Protein AF-A0A2T9XPQ7-F1 (afdb_monomer_lite)

Foldseek 3Di:
DDPVVVVVVVVCVVPDDCPVVVVVDDDPPDDDPDDDDDDDDDDDPVVLVVLVVVCVVVVHDSVVSVVVVVVVVVVVVVVVVDDDDPVVVVVVVVVVVVVVVVD

Sequence (103 aa):
MTAGDLDALREHYDNADTSAELEKAELDTTIVGEPMVGITVRLPASTLDSARGIARKDGVKVTALLRQWIEQNVAEGADDEQMVPVAELKRLIARTARDRRAG

pLDDT: mean 86.44, std 12.11, range [50.06, 98.5]

Secondary structure (DSSP, 8-state):
--HHHHHHHHHHHHH---HHHHTT--------SSPPPP------HHHHHHHHHHHHHTTS-HHHHHHHHHHHHHHHHH-TT----HHHHHHHHHHHHHHTT--

Radius of gyration: 26.89 Å; chains: 1; bounding box: 62×32×62 Å

Structure (mmCIF, N/CA/C/O backbone):
data_AF-A0A2T9XPQ7-F1
#
_entry.id   AF-A0A2T9XPQ7-F1
#
loop_
_atom_site.group_PDB
_atom_site.id
_atom_site.type_symbol
_atom_site.label_atom_id
_atom_site.label_alt_id
_atom_site.label_comp_id
_atom_site.label_asym_id
_atom_site.label_entity_id
_atom_site.label_seq_id
_atom_site.pdbx_PDB_ins_code
_atom_site.Cartn_x
_atom_site.Cartn_y
_atom_site.Cartn_z
_atom_site.occupancy
_atom_site.B_iso_or_equiv
_atom_site.auth_seq_id
_atom_site.auth_comp_id
_atom_site.auth_asym_id
_atom_site.auth_atom_id
_atom_site.pdbx_PDB_model_num
ATOM 1 N N . MET A 1 1 ? 26.270 -0.219 -12.315 1.00 65.12 1 MET A N 1
ATOM 2 C CA . MET A 1 1 ? 26.225 0.274 -13.698 1.00 65.12 1 MET A CA 1
ATOM 3 C C . MET A 1 1 ? 26.933 1.612 -13.726 1.00 65.12 1 MET A C 1
ATOM 5 O O . MET A 1 1 ? 26.543 2.514 -12.991 1.00 65.12 1 MET A O 1
ATOM 9 N N . THR A 1 2 ? 28.046 1.675 -14.435 1.00 86.50 2 THR A N 1
ATOM 10 C CA . THR A 1 2 ? 28.928 2.838 -14.547 1.00 86.50 2 THR A CA 1
ATOM 11 C C . THR A 1 2 ? 28.593 3.644 -15.806 1.00 86.50 2 THR A C 1
ATOM 13 O O . THR A 1 2 ? 27.816 3.190 -16.642 1.00 86.50 2 THR A O 1
ATOM 16 N N . ALA A 1 3 ? 29.172 4.838 -15.957 1.00 83.38 3 ALA A N 1
ATOM 17 C CA . ALA A 1 3 ? 29.031 5.615 -17.192 1.00 83.38 3 ALA A CA 1
ATOM 18 C C . ALA A 1 3 ? 29.593 4.864 -18.418 1.00 83.38 3 ALA A C 1
ATOM 20 O O . ALA A 1 3 ? 28.967 4.870 -19.469 1.00 83.38 3 ALA A O 1
ATOM 21 N N . GLY A 1 4 ? 30.700 4.127 -18.254 1.00 89.12 4 GLY A N 1
ATOM 22 C CA . GLY A 1 4 ? 31.266 3.302 -19.326 1.00 89.12 4 GLY A CA 1
ATOM 23 C C . GLY A 1 4 ? 30.366 2.130 -19.732 1.00 89.12 4 GLY A C 1
ATOM 24 O O . GLY A 1 4 ? 30.301 1.796 -20.911 1.00 89.12 4 GLY A O 1
ATOM 25 N N . ASP A 1 5 ? 29.617 1.551 -18.785 1.00 87.75 5 ASP A N 1
ATOM 26 C CA . ASP A 1 5 ? 28.645 0.489 -19.092 1.00 87.75 5 ASP A CA 1
ATOM 27 C C . ASP A 1 5 ? 27.502 1.024 -19.971 1.00 87.75 5 ASP A C 1
ATOM 29 O O . ASP A 1 5 ? 27.002 0.315 -20.839 1.00 87.75 5 ASP A O 1
ATOM 33 N N . LEU A 1 6 ? 27.091 2.278 -19.749 1.00 90.31 6 LEU A N 1
ATOM 34 C CA . LEU A 1 6 ? 26.045 2.942 -20.528 1.00 90.31 6 LEU A CA 1
ATOM 35 C C . LEU A 1 6 ? 26.514 3.288 -21.945 1.00 90.31 6 LEU A C 1
ATOM 37 O O . LEU A 1 6 ? 25.758 3.085 -22.895 1.00 90.31 6 LEU A O 1
ATOM 41 N N . ASP A 1 7 ? 27.749 3.769 -22.091 1.00 92.44 7 ASP A N 1
ATOM 42 C CA . ASP A 1 7 ? 28.323 4.111 -23.396 1.00 92.44 7 ASP A CA 1
ATOM 43 C C . ASP A 1 7 ? 28.519 2.863 -24.271 1.00 92.44 7 ASP A C 1
ATOM 45 O O . ASP A 1 7 ? 28.159 2.873 -25.447 1.00 92.44 7 ASP A O 1
ATOM 49 N N . ALA A 1 8 ? 28.985 1.755 -23.687 1.00 89.12 8 ALA A N 1
ATOM 50 C CA . ALA A 1 8 ? 29.109 0.477 -24.390 1.00 89.12 8 ALA A CA 1
ATOM 51 C C . ALA A 1 8 ? 27.745 -0.091 -24.821 1.00 89.12 8 ALA A C 1
ATOM 53 O O . ALA A 1 8 ? 27.610 -0.645 -25.913 1.00 89.12 8 ALA A O 1
ATOM 54 N N . LEU A 1 9 ? 26.715 0.063 -23.979 1.00 90.94 9 LEU A N 1
ATOM 55 C CA . LEU A 1 9 ? 25.354 -0.356 -24.310 1.00 90.94 9 LEU A CA 1
ATOM 56 C C . LEU A 1 9 ? 24.804 0.460 -25.486 1.00 90.94 9 LEU A C 1
ATOM 58 O O . LEU A 1 9 ? 24.185 -0.093 -26.392 1.00 90.94 9 LEU A O 1
ATOM 62 N N . ARG A 1 10 ? 25.064 1.769 -25.488 1.00 89.69 10 ARG A N 1
ATOM 63 C CA . ARG A 1 10 ? 24.681 2.659 -26.582 1.00 89.69 10 ARG A CA 1
ATOM 64 C C . ARG A 1 10 ? 25.356 2.258 -27.891 1.00 89.69 10 ARG A C 1
ATOM 66 O O . ARG A 1 10 ? 24.662 2.056 -28.878 1.00 89.69 10 ARG A O 1
ATOM 73 N N . GLU A 1 11 ? 26.677 2.092 -27.889 1.00 91.88 11 GLU A N 1
ATOM 74 C CA . GLU A 1 11 ? 27.433 1.717 -29.091 1.00 91.88 11 GLU A CA 1
ATOM 75 C C . GLU A 1 11 ? 26.971 0.372 -29.672 1.00 91.88 11 GLU A C 1
ATOM 77 O O . GLU A 1 11 ? 26.851 0.230 -30.892 1.00 91.88 11 GLU A O 1
ATOM 82 N N . HIS A 1 12 ? 26.648 -0.592 -28.803 1.00 87.81 12 HIS A N 1
ATOM 83 C CA . HIS A 1 12 ? 26.063 -1.868 -29.201 1.00 87.81 12 HIS A CA 1
ATOM 84 C C . HIS A 1 12 ? 24.726 -1.668 -29.923 1.00 87.81 12 HIS A C 1
ATOM 86 O O . HIS A 1 12 ? 24.565 -2.137 -31.0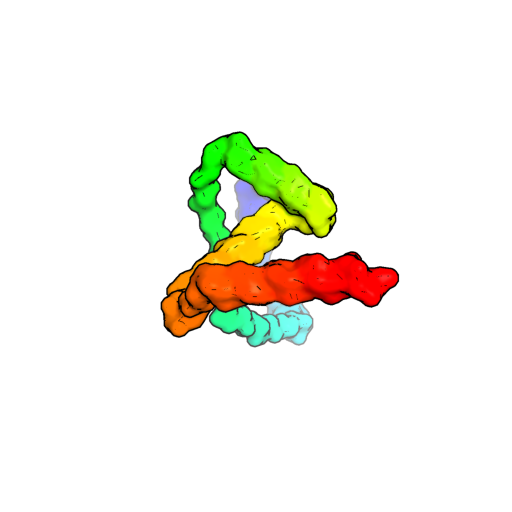45 1.00 87.81 12 HIS A O 1
ATOM 92 N N . TYR A 1 13 ? 23.753 -0.993 -29.306 1.00 89.06 13 TYR A N 1
ATOM 93 C CA . TYR A 1 13 ? 22.415 -0.850 -29.896 1.00 89.06 13 TYR A CA 1
ATOM 94 C C . TYR A 1 13 ? 22.352 0.128 -31.078 1.00 89.06 13 TYR A C 1
ATOM 96 O O . TYR A 1 13 ? 21.448 0.001 -31.897 1.00 89.06 13 TYR A O 1
ATOM 104 N N . ASP A 1 14 ? 23.316 1.041 -31.218 1.00 91.75 14 ASP A N 1
ATOM 105 C CA . ASP A 1 14 ? 23.420 1.926 -32.386 1.00 91.75 14 ASP A CA 1
ATOM 106 C C . ASP A 1 14 ? 23.821 1.161 -33.668 1.00 91.75 14 ASP A C 1
ATOM 108 O O . ASP A 1 14 ? 23.559 1.637 -34.772 1.00 91.75 14 ASP A O 1
ATOM 112 N N . ASN A 1 15 ? 24.439 -0.024 -33.542 1.00 90.75 15 ASN A N 1
ATOM 113 C CA . ASN A 1 15 ? 24.964 -0.798 -34.679 1.00 90.75 15 ASN A CA 1
ATOM 114 C C . ASN A 1 15 ? 24.463 -2.251 -34.759 1.00 90.75 15 ASN A C 1
ATOM 116 O O . ASN A 1 15 ? 24.711 -2.925 -35.760 1.00 90.75 15 ASN A O 1
ATOM 120 N N . ALA A 1 16 ? 23.805 -2.762 -33.718 1.00 90.25 16 ALA A N 1
ATOM 121 C CA . ALA A 1 16 ? 23.310 -4.132 -33.686 1.00 90.25 16 ALA A CA 1
ATOM 122 C C . ALA A 1 16 ? 22.022 -4.290 -34.504 1.00 90.25 16 ALA A C 1
ATOM 124 O O . ALA A 1 16 ? 21.080 -3.508 -34.375 1.00 90.25 16 ALA A O 1
ATOM 125 N N . ASP A 1 17 ? 21.961 -5.355 -35.304 1.00 90.25 17 ASP A N 1
ATOM 126 C CA . ASP A 1 17 ? 20.712 -5.813 -35.906 1.00 90.25 17 ASP A CA 1
ATOM 127 C C . ASP A 1 17 ? 19.904 -6.610 -34.874 1.00 90.25 17 ASP A C 1
ATOM 129 O O . ASP A 1 17 ? 20.275 -7.722 -34.497 1.00 90.25 17 ASP A O 1
ATOM 133 N N . THR A 1 18 ? 18.792 -6.032 -34.427 1.00 89.56 18 THR A N 1
ATOM 134 C CA . THR A 1 18 ? 17.886 -6.620 -33.430 1.00 89.56 18 THR A CA 1
ATOM 135 C C . THR A 1 18 ? 16.712 -7.379 -34.060 1.00 89.56 18 THR A C 1
ATOM 137 O O . THR A 1 18 ? 15.824 -7.860 -33.354 1.00 89.56 18 THR A O 1
ATOM 140 N N . SER A 1 19 ? 16.685 -7.541 -35.391 1.00 88.81 19 SER A N 1
ATOM 141 C CA . SER A 1 19 ? 15.549 -8.142 -36.111 1.00 88.81 19 SER A CA 1
ATOM 142 C C . SER A 1 19 ? 15.221 -9.559 -35.627 1.00 88.81 19 SER A C 1
ATOM 144 O O . SER A 1 19 ? 14.055 -9.894 -35.430 1.00 88.81 19 SER A O 1
ATOM 146 N N . ALA A 1 20 ? 16.243 -10.379 -35.361 1.00 88.81 20 ALA A N 1
ATOM 147 C CA . ALA A 1 20 ? 16.071 -11.755 -34.886 1.00 88.81 20 ALA A CA 1
ATOM 148 C C . ALA A 1 20 ? 15.554 -11.852 -33.436 1.00 88.81 20 ALA A C 1
ATOM 150 O O . ALA A 1 20 ? 15.035 -12.893 -33.023 1.00 88.81 20 ALA A O 1
ATOM 151 N N . GLU A 1 21 ? 15.735 -10.796 -32.645 1.00 86.56 21 GLU A N 1
ATOM 152 C CA . GLU A 1 21 ? 15.255 -10.693 -31.264 1.00 86.56 21 GLU A CA 1
ATOM 153 C C . GLU A 1 21 ? 13.807 -10.201 -31.256 1.00 86.56 21 GLU A C 1
ATOM 155 O O . GLU A 1 21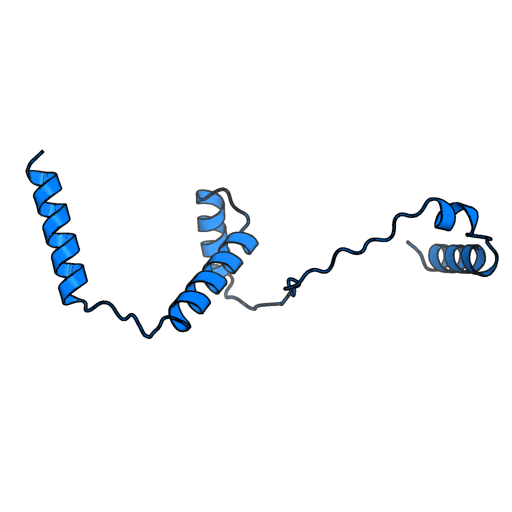 ? 12.971 -10.765 -30.553 1.00 86.56 21 GLU A O 1
ATOM 160 N N . LEU A 1 22 ? 13.497 -9.221 -32.112 1.00 87.38 22 LEU A N 1
ATOM 161 C CA . LEU A 1 22 ? 12.142 -8.724 -32.342 1.00 87.38 22 LEU A CA 1
ATOM 162 C C . LEU A 1 22 ? 11.215 -9.797 -32.922 1.00 87.38 22 LEU A C 1
ATOM 164 O O . LEU A 1 22 ? 10.064 -9.879 -32.511 1.00 87.38 22 LEU A O 1
ATOM 168 N N . GLU A 1 23 ? 11.707 -10.656 -33.819 1.00 91.00 23 GLU A N 1
ATOM 169 C CA . GLU A 1 23 ? 10.923 -11.770 -34.376 1.00 91.00 23 GLU A CA 1
ATOM 170 C C . GLU A 1 23 ? 10.471 -12.772 -33.297 1.00 91.00 23 GLU A C 1
ATOM 172 O O . GLU A 1 23 ? 9.435 -13.420 -33.431 1.00 91.00 23 GLU A O 1
ATOM 177 N N . LYS A 1 24 ? 11.234 -12.882 -32.203 1.00 90.19 24 LYS A N 1
ATOM 178 C CA . LYS A 1 24 ? 10.937 -13.762 -31.0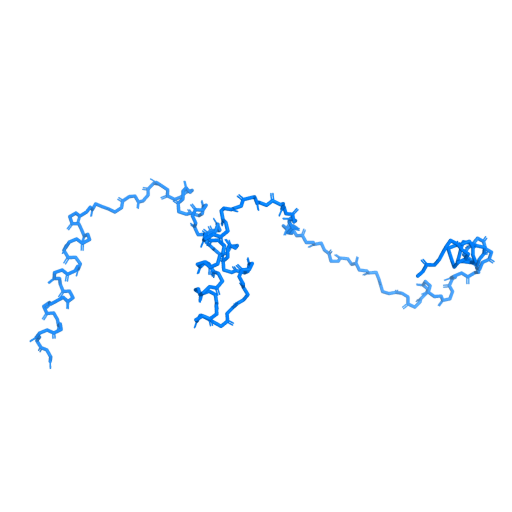62 1.00 90.19 24 LYS A CA 1
ATOM 179 C C . LYS A 1 24 ? 10.228 -13.038 -29.920 1.00 90.19 24 LYS A C 1
ATOM 181 O O . LYS A 1 24 ? 9.901 -13.677 -28.921 1.00 90.19 24 LYS A O 1
ATOM 186 N N . ALA A 1 25 ? 10.044 -11.725 -30.029 1.00 89.31 25 ALA A N 1
ATOM 187 C CA . ALA A 1 25 ? 9.421 -10.934 -28.988 1.00 89.31 25 ALA A CA 1
ATOM 188 C C . ALA A 1 25 ? 7.901 -11.124 -29.012 1.00 89.31 25 ALA A C 1
ATOM 190 O O . ALA A 1 25 ? 7.264 -11.115 -30.065 1.00 89.31 25 ALA A O 1
ATOM 191 N N . GLU A 1 26 ? 7.310 -11.248 -27.830 1.00 91.06 26 GLU A N 1
ATOM 192 C CA . GLU A 1 26 ? 5.863 -11.175 -27.668 1.00 91.06 26 GLU A CA 1
ATOM 193 C C . GLU A 1 26 ? 5.466 -9.722 -27.404 1.00 91.06 26 GLU A C 1
ATOM 195 O O . GLU A 1 26 ? 6.043 -9.049 -26.545 1.00 91.06 26 GLU A O 1
ATOM 200 N N . LEU A 1 27 ? 4.481 -9.225 -28.157 1.00 86.06 27 LEU A N 1
ATOM 201 C CA . LEU A 1 27 ? 3.929 -7.899 -27.917 1.00 86.06 27 LEU A CA 1
ATOM 202 C C . LEU A 1 27 ? 3.118 -7.925 -26.620 1.00 86.06 27 LEU A C 1
ATOM 204 O O . LEU A 1 27 ? 2.053 -8.540 -26.564 1.00 86.06 27 LEU A O 1
ATOM 208 N N . ASP A 1 28 ? 3.591 -7.209 -25.604 1.00 85.44 28 ASP A N 1
ATOM 209 C CA . ASP A 1 28 ? 2.802 -6.972 -24.401 1.00 85.44 28 ASP A CA 1
ATOM 210 C C . ASP A 1 28 ? 1.680 -5.971 -24.709 1.00 85.44 28 ASP A C 1
ATOM 212 O O . ASP A 1 28 ? 1.892 -4.762 -24.815 1.00 85.44 28 ASP A O 1
ATOM 216 N N . THR A 1 29 ? 0.467 -6.490 -24.887 1.00 87.00 29 THR A N 1
ATOM 217 C CA . THR A 1 29 ? -0.748 -5.691 -25.083 1.00 87.00 29 THR A CA 1
ATOM 218 C C . THR A 1 29 ? -1.504 -5.454 -23.776 1.00 87.00 29 THR A C 1
ATOM 220 O O . THR A 1 29 ? -2.684 -5.098 -23.808 1.00 87.00 29 THR A O 1
ATOM 223 N N . THR A 1 30 ? -0.887 -5.705 -22.618 1.00 85.69 30 THR A N 1
ATOM 224 C CA . THR A 1 30 ? -1.551 -5.574 -21.320 1.00 85.69 30 THR A CA 1
ATOM 225 C C . THR A 1 30 ? -1.842 -4.105 -21.031 1.00 85.69 30 THR A C 1
ATOM 227 O O . THR A 1 30 ? -0.961 -3.320 -20.689 1.00 85.69 30 THR A O 1
ATOM 230 N N . ILE A 1 31 ? -3.114 -3.724 -21.142 1.00 83.25 31 ILE A N 1
ATOM 231 C CA . ILE A 1 31 ? -3.592 -2.397 -20.755 1.00 83.25 31 ILE A CA 1
ATOM 232 C C . ILE A 1 31 ? -4.108 -2.485 -19.320 1.00 83.25 31 ILE A C 1
ATOM 234 O O . ILE A 1 31 ? -5.104 -3.153 -19.043 1.00 83.25 31 ILE A O 1
ATOM 238 N N . VAL A 1 32 ? -3.444 -1.787 -18.398 1.00 83.69 32 VAL A N 1
ATOM 239 C CA . VAL A 1 32 ? -3.926 -1.628 -17.021 1.00 83.69 32 VAL A CA 1
ATOM 240 C C . VAL A 1 32 ? -4.922 -0.468 -16.997 1.00 83.69 32 VAL A C 1
ATOM 242 O O . VAL A 1 32 ? -4.523 0.685 -17.132 1.00 83.69 32 VAL A O 1
ATOM 245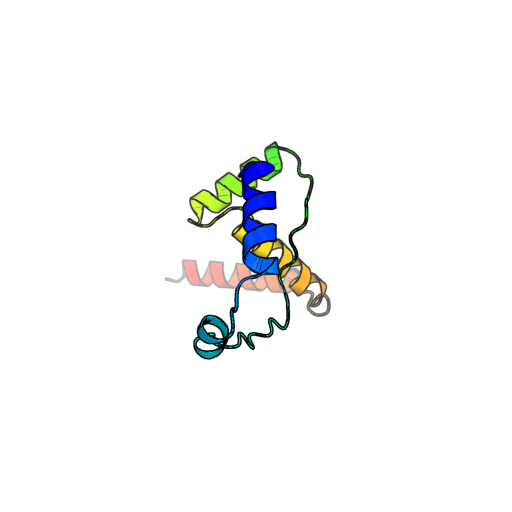 N N . GLY A 1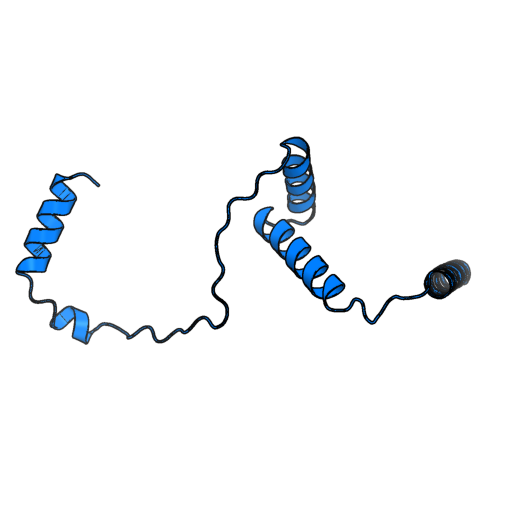 33 ? -6.217 -0.772 -16.848 1.00 87.69 33 GLY A N 1
ATOM 246 C CA . GLY A 1 33 ? -7.290 0.235 -16.868 1.00 87.69 33 GLY A CA 1
ATOM 247 C C . GLY A 1 33 ? -7.198 1.267 -15.737 1.00 87.69 33 GLY A C 1
ATOM 248 O O . GLY A 1 33 ? -7.528 2.430 -15.941 1.00 87.69 33 GLY A O 1
ATOM 249 N N . GLU A 1 34 ? -6.677 0.857 -14.580 1.00 85.19 34 GLU A N 1
ATOM 250 C CA . GLU A 1 34 ? -6.402 1.729 -13.436 1.00 85.19 34 GLU A CA 1
ATOM 251 C C . GLU A 1 34 ? -4.965 1.497 -12.948 1.00 85.19 34 GLU A C 1
ATOM 253 O O . GLU A 1 34 ? -4.713 0.621 -12.114 1.00 85.19 34 GLU A O 1
ATOM 258 N N . PRO A 1 35 ? -3.975 2.214 -13.506 1.00 89.50 35 PRO A N 1
ATOM 259 C CA . PRO A 1 35 ? -2.594 2.051 -13.088 1.00 89.50 35 PRO A CA 1
ATOM 260 C C . PRO A 1 35 ? -2.412 2.555 -11.653 1.00 89.50 35 PRO A C 1
ATOM 262 O O . PRO A 1 35 ? -2.832 3.655 -11.294 1.00 89.50 35 PRO A O 1
ATOM 265 N N . MET A 1 36 ? -1.728 1.766 -10.825 1.00 91.69 36 MET A N 1
ATOM 266 C CA . MET A 1 36 ? -1.367 2.198 -9.477 1.00 91.69 36 MET A CA 1
ATOM 267 C C . MET A 1 36 ? -0.313 3.307 -9.542 1.00 91.69 36 MET A C 1
ATOM 269 O O . MET A 1 36 ? 0.769 3.116 -10.099 1.00 91.69 36 MET A O 1
ATOM 273 N N . VAL A 1 37 ? -0.597 4.447 -8.914 1.00 93.50 37 VAL A N 1
ATOM 274 C CA . VAL A 1 37 ? 0.336 5.578 -8.835 1.00 93.50 37 VAL A CA 1
ATOM 275 C C . VAL A 1 37 ? 1.016 5.598 -7.469 1.00 93.50 37 VAL A C 1
ATOM 277 O O . VAL A 1 37 ? 0.367 5.693 -6.427 1.00 93.50 37 VAL A O 1
ATOM 280 N N . GLY A 1 38 ? 2.347 5.524 -7.465 1.00 93.81 38 GLY A N 1
ATOM 281 C CA . GLY A 1 38 ? 3.144 5.683 -6.253 1.00 93.81 38 GLY A CA 1
ATOM 282 C C . GLY A 1 38 ? 3.185 7.144 -5.809 1.00 93.81 38 GLY A C 1
ATOM 283 O O . GLY A 1 38 ? 3.603 8.013 -6.570 1.00 93.81 38 GLY A O 1
ATOM 284 N N . ILE A 1 39 ? 2.799 7.414 -4.562 1.00 93.06 39 ILE A N 1
ATOM 285 C CA . ILE A 1 39 ? 2.864 8.750 -3.959 1.00 93.06 39 ILE A CA 1
ATOM 286 C C . ILE A 1 39 ? 3.669 8.726 -2.662 1.00 93.06 39 ILE A C 1
ATOM 288 O O . ILE A 1 39 ? 3.719 7.720 -1.954 1.00 93.06 39 ILE A O 1
ATOM 292 N N . THR A 1 40 ? 4.283 9.860 -2.323 1.00 94.69 40 THR A N 1
ATOM 293 C CA . THR A 1 40 ? 4.904 10.050 -1.007 1.00 94.69 40 THR A CA 1
ATOM 294 C C . THR A 1 40 ? 3.911 10.718 -0.071 1.00 94.69 40 THR A C 1
ATOM 296 O O . THR A 1 40 ? 3.512 11.858 -0.299 1.00 94.69 40 THR A O 1
ATOM 299 N N . VAL A 1 41 ? 3.561 10.037 1.018 1.00 92.31 41 VAL A N 1
ATOM 300 C CA . VAL A 1 41 ? 2.742 10.599 2.097 1.00 92.31 41 VAL A CA 1
ATOM 301 C C . VAL A 1 41 ? 3.616 10.788 3.329 1.00 92.31 41 VAL A C 1
ATOM 303 O O . VAL A 1 41 ? 4.318 9.869 3.754 1.00 92.31 41 VAL A O 1
ATOM 306 N N . ARG A 1 42 ? 3.583 11.986 3.917 1.00 96.62 42 ARG A N 1
ATOM 307 C CA . ARG A 1 42 ? 4.243 12.252 5.198 1.00 96.62 42 ARG A CA 1
ATOM 308 C C . ARG A 1 42 ? 3.298 11.886 6.332 1.00 96.62 42 ARG A C 1
ATOM 310 O O . ARG A 1 42 ? 2.185 12.394 6.395 1.00 96.62 42 ARG A O 1
ATOM 317 N N . LEU A 1 43 ? 3.769 11.037 7.237 1.00 95.69 43 LEU A N 1
ATOM 318 C CA . LEU A 1 43 ? 3.052 10.625 8.438 1.00 95.69 43 LEU A CA 1
ATOM 319 C C . LEU A 1 43 ? 3.931 10.892 9.663 1.00 95.69 43 LEU A C 1
ATOM 321 O O . LEU A 1 43 ? 5.158 10.778 9.559 1.00 95.69 43 LEU A O 1
ATOM 325 N N . PRO A 1 44 ? 3.344 11.194 10.833 1.00 98.44 44 PRO A N 1
ATOM 326 C CA . PRO A 1 44 ? 4.074 11.110 12.089 1.00 98.44 44 PRO A CA 1
ATOM 327 C C . PRO A 1 44 ? 4.678 9.709 12.263 1.00 98.44 44 PRO A C 1
ATOM 329 O O . PRO A 1 44 ? 4.039 8.705 11.935 1.00 98.44 44 PRO A O 1
ATOM 332 N N . ALA A 1 45 ? 5.896 9.628 12.808 1.00 98.06 45 ALA A N 1
ATOM 333 C CA . ALA A 1 45 ? 6.592 8.351 12.994 1.00 98.06 45 ALA A CA 1
ATOM 334 C C . ALA A 1 45 ? 5.769 7.363 13.842 1.00 98.06 45 ALA A C 1
ATOM 336 O O . ALA A 1 45 ? 5.602 6.205 13.463 1.00 98.06 45 ALA A O 1
ATOM 337 N N . SER A 1 46 ? 5.154 7.856 14.921 1.00 98.25 46 SER A N 1
ATOM 338 C CA . SER A 1 46 ? 4.278 7.071 15.800 1.00 98.25 46 SER A CA 1
ATOM 339 C C . SER A 1 46 ? 3.072 6.473 15.070 1.00 98.25 46 SER A C 1
ATOM 341 O O . SER A 1 46 ? 2.686 5.332 15.332 1.00 98.25 46 SER A O 1
ATOM 343 N N . THR A 1 47 ? 2.489 7.210 14.123 1.00 97.75 47 THR A N 1
ATOM 344 C CA . THR A 1 47 ? 1.367 6.740 13.304 1.00 97.75 47 THR A CA 1
ATOM 345 C C . THR A 1 47 ? 1.807 5.614 12.375 1.00 97.75 47 THR A C 1
ATOM 347 O O . THR A 1 47 ? 1.154 4.571 12.319 1.00 97.75 47 THR A O 1
ATOM 350 N N . LEU A 1 48 ? 2.939 5.783 11.683 1.00 97.81 48 LEU A N 1
ATOM 351 C CA . LEU A 1 48 ? 3.469 4.753 10.790 1.00 97.81 48 LEU A CA 1
ATOM 352 C C . LEU A 1 48 ? 3.842 3.475 11.554 1.00 97.81 48 LEU A C 1
ATOM 354 O O . LEU A 1 48 ? 3.561 2.372 11.087 1.00 97.81 48 LEU A O 1
ATOM 358 N N . ASP A 1 49 ? 4.430 3.606 12.740 1.00 98.44 49 ASP A N 1
ATOM 359 C CA . ASP A 1 49 ? 4.794 2.455 13.568 1.00 98.44 49 ASP A CA 1
ATOM 360 C C . ASP A 1 49 ? 3.568 1.710 14.103 1.00 98.44 49 ASP A C 1
ATOM 362 O O . ASP A 1 49 ? 3.558 0.475 14.122 1.00 98.44 49 ASP A O 1
ATOM 366 N N . SER A 1 50 ? 2.499 2.438 14.433 1.00 97.94 50 SER A N 1
ATOM 367 C CA . SER A 1 50 ? 1.208 1.844 14.795 1.00 97.94 50 SER A CA 1
ATOM 368 C C . SER A 1 50 ? 0.618 1.047 13.627 1.00 97.94 50 SER A C 1
ATOM 370 O O . SER A 1 50 ? 0.255 -0.119 13.797 1.00 97.94 50 SER A O 1
ATOM 372 N N . ALA A 1 51 ? 0.615 1.615 12.415 1.00 97.56 51 ALA A N 1
ATOM 373 C CA . ALA A 1 51 ? 0.157 0.922 11.209 1.00 97.56 51 ALA A CA 1
ATOM 374 C C . ALA A 1 51 ? 1.001 -0.329 10.903 1.00 97.56 51 ALA A C 1
ATOM 376 O O . ALA A 1 51 ? 0.462 -1.383 10.571 1.00 97.56 51 ALA A O 1
ATOM 377 N N . ARG A 1 52 ? 2.328 -0.263 11.086 1.00 98.38 52 ARG A N 1
ATOM 378 C CA . ARG A 1 52 ? 3.219 -1.435 10.978 1.00 98.38 52 ARG A CA 1
ATOM 379 C C . ARG A 1 52 ? 2.909 -2.503 12.024 1.00 98.38 52 ARG A C 1
ATOM 381 O O . ARG A 1 52 ? 3.118 -3.684 11.761 1.00 98.38 52 ARG A O 1
ATOM 388 N N . GLY A 1 53 ? 2.498 -2.112 13.228 1.00 98.50 53 GLY A N 1
ATOM 389 C CA . GLY A 1 53 ? 2.055 -3.039 14.269 1.00 98.50 53 GLY A CA 1
ATOM 390 C C . GLY A 1 53 ? 0.807 -3.811 13.846 1.00 98.50 53 GLY A C 1
ATOM 391 O O . GLY A 1 53 ? 0.797 -5.038 13.917 1.00 98.50 53 GLY A O 1
ATOM 392 N N . ILE A 1 54 ? -0.197 -3.097 13.334 1.00 98.12 54 ILE A N 1
ATOM 393 C CA . ILE A 1 54 ? -1.453 -3.683 12.845 1.00 98.12 54 ILE A CA 1
ATOM 394 C C . ILE A 1 54 ? -1.184 -4.615 11.660 1.00 98.12 54 ILE A C 1
ATOM 396 O O . ILE A 1 54 ? -1.534 -5.788 11.711 1.00 98.12 54 ILE A O 1
ATOM 400 N N . ALA A 1 55 ? -0.435 -4.150 10.658 1.00 98.06 55 ALA A N 1
ATOM 401 C CA . ALA A 1 55 ? -0.109 -4.949 9.479 1.00 98.06 55 ALA A CA 1
ATOM 402 C C . ALA A 1 55 ? 0.604 -6.266 9.833 1.00 98.06 55 ALA A C 1
ATOM 404 O O . ALA A 1 55 ? 0.297 -7.314 9.272 1.00 98.06 55 ALA A O 1
ATOM 405 N N . ARG A 1 56 ? 1.524 -6.232 10.810 1.00 98.31 56 ARG A N 1
ATOM 406 C CA . ARG A 1 56 ? 2.203 -7.436 11.313 1.00 98.31 56 ARG A CA 1
ATOM 407 C C . ARG A 1 56 ? 1.241 -8.410 11.984 1.00 98.31 56 ARG A C 1
ATOM 409 O O . ARG A 1 56 ? 1.372 -9.609 11.765 1.00 98.31 56 ARG A O 1
ATOM 416 N N . LYS A 1 57 ? 0.301 -7.907 12.788 1.00 97.62 57 LYS A N 1
ATOM 417 C CA . LYS A 1 57 ? -0.730 -8.732 13.431 1.00 97.62 57 LYS A CA 1
ATOM 418 C C . LYS A 1 57 ? -1.617 -9.423 12.392 1.00 97.62 57 LYS A C 1
ATOM 420 O O . LYS A 1 57 ? -1.956 -10.587 12.573 1.00 97.62 57 LYS A O 1
ATOM 425 N N . ASP A 1 58 ? -1.917 -8.722 11.305 1.00 95.69 58 ASP A N 1
ATOM 426 C CA . ASP A 1 58 ? -2.797 -9.200 10.237 1.00 95.69 58 ASP A CA 1
ATOM 427 C C . ASP A 1 58 ? -2.044 -9.999 9.153 1.00 95.69 58 ASP A C 1
ATOM 429 O O . ASP A 1 58 ? -2.649 -10.497 8.208 1.00 95.69 58 ASP A O 1
ATOM 433 N N . GLY A 1 59 ? -0.717 -10.140 9.274 1.00 97.56 59 GLY A N 1
ATOM 434 C CA . GLY A 1 59 ? 0.114 -10.895 8.331 1.00 97.56 59 GLY A CA 1
ATOM 435 C C . GLY A 1 59 ? 0.282 -10.233 6.957 1.00 97.56 59 GLY A C 1
ATOM 436 O O . GLY A 1 59 ? 0.640 -10.908 5.994 1.00 97.56 59 GLY A O 1
ATOM 437 N N . VAL A 1 60 ? 0.044 -8.923 6.845 1.00 97.94 60 VAL A N 1
ATOM 438 C CA . VAL A 1 60 ? 0.093 -8.173 5.579 1.00 97.94 60 VAL A CA 1
ATOM 439 C C . VAL A 1 60 ? 1.210 -7.127 5.564 1.00 97.94 60 VAL A C 1
ATOM 441 O O . VAL A 1 60 ? 1.763 -6.730 6.591 1.00 97.94 60 VAL A O 1
ATOM 444 N N . LYS A 1 61 ? 1.562 -6.634 4.370 1.00 97.94 61 LYS A N 1
ATOM 445 C CA . LYS A 1 61 ? 2.479 -5.491 4.233 1.00 97.94 61 LYS A CA 1
ATOM 446 C C . LYS A 1 61 ? 1.778 -4.206 4.672 1.00 97.94 61 LYS A C 1
ATOM 448 O O . LYS A 1 61 ? 0.636 -3.967 4.293 1.00 97.94 61 LYS A O 1
ATOM 453 N N . VAL A 1 62 ? 2.494 -3.325 5.377 1.00 97.44 62 VAL A N 1
ATOM 454 C CA . VAL A 1 62 ? 1.934 -2.036 5.832 1.00 97.44 62 VAL A CA 1
ATOM 455 C C . VAL A 1 62 ? 1.403 -1.181 4.679 1.00 97.44 62 VAL A C 1
ATOM 457 O O . VAL A 1 62 ? 0.374 -0.539 4.822 1.00 97.44 62 VAL A O 1
ATOM 460 N N . THR A 1 63 ? 2.037 -1.212 3.506 1.00 96.44 63 THR A N 1
ATOM 461 C CA . THR A 1 63 ? 1.553 -0.480 2.326 1.00 96.44 63 THR A CA 1
ATOM 462 C C . THR A 1 63 ? 0.238 -1.037 1.783 1.00 96.44 63 THR A C 1
ATOM 464 O O . THR A 1 63 ? -0.600 -0.265 1.333 1.00 96.44 63 THR A O 1
ATOM 467 N N . ALA A 1 64 ? 0.026 -2.356 1.861 1.00 97.00 64 ALA A N 1
ATOM 468 C CA . ALA A 1 64 ? -1.231 -2.983 1.462 1.00 97.00 64 ALA A CA 1
ATOM 469 C C . ALA A 1 64 ? -2.362 -2.626 2.435 1.00 97.00 64 ALA A C 1
ATOM 471 O O . ALA A 1 64 ? -3.453 -2.294 1.986 1.00 97.00 64 ALA A O 1
ATOM 472 N N . LEU A 1 65 ? -2.066 -2.620 3.740 1.00 97.38 65 LEU A N 1
ATOM 473 C CA . LEU A 1 65 ? -2.995 -2.170 4.779 1.00 97.38 65 LEU A CA 1
ATOM 474 C C . LEU A 1 65 ? -3.405 -0.705 4.569 1.00 97.38 65 LEU A C 1
ATOM 476 O O . LEU A 1 65 ? -4.588 -0.391 4.547 1.00 97.38 65 LEU A O 1
ATOM 480 N N . LEU A 1 66 ? -2.429 0.191 4.379 1.00 96.12 66 LEU A N 1
ATOM 481 C CA . LEU A 1 66 ? -2.696 1.617 4.170 1.00 96.12 66 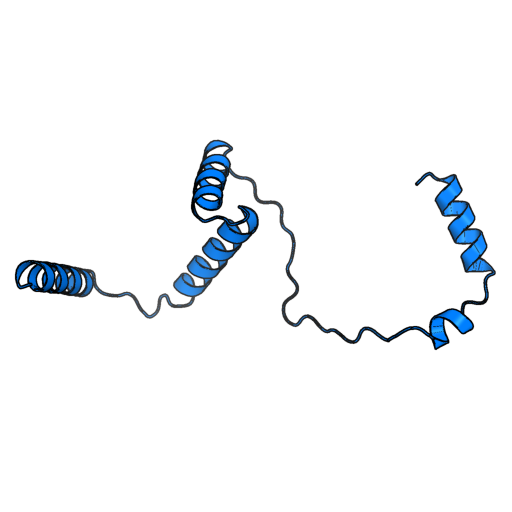LEU A CA 1
ATOM 482 C C . LEU A 1 66 ? -3.521 1.861 2.904 1.00 96.12 66 LEU A C 1
ATOM 484 O O . LEU A 1 66 ? -4.455 2.654 2.937 1.00 96.12 66 LEU A O 1
ATOM 488 N N . ARG A 1 67 ? -3.207 1.158 1.809 1.00 95.44 67 ARG A N 1
ATOM 489 C CA . ARG A 1 67 ? -4.003 1.208 0.579 1.00 95.44 67 ARG A CA 1
ATOM 490 C C . ARG A 1 67 ? -5.448 0.786 0.841 1.00 95.44 67 ARG A C 1
ATOM 492 O O . ARG A 1 67 ? -6.352 1.522 0.477 1.00 95.44 67 ARG A O 1
ATOM 499 N N . GLN A 1 68 ? -5.653 -0.346 1.513 1.00 94.75 68 GLN A N 1
ATOM 500 C CA . GLN A 1 68 ? -6.990 -0.843 1.832 1.00 94.75 68 GLN A CA 1
ATOM 501 C C . GLN A 1 68 ? -7.786 0.163 2.670 1.00 94.75 68 GLN A C 1
ATOM 503 O O . GLN A 1 68 ? -8.956 0.394 2.389 1.00 94.75 68 GLN A O 1
ATOM 508 N N . TRP A 1 69 ? -7.170 0.784 3.678 1.00 94.69 69 TRP A N 1
ATOM 509 C CA . TRP A 1 69 ? -7.845 1.814 4.467 1.00 94.69 69 TRP A CA 1
ATOM 510 C C . TRP A 1 69 ? -8.239 3.021 3.621 1.00 94.69 69 TRP A C 1
ATOM 512 O O . TRP A 1 69 ? -9.348 3.522 3.773 1.00 94.69 69 TRP A O 1
ATOM 522 N N . ILE A 1 70 ? -7.364 3.476 2.721 1.00 92.25 70 ILE A N 1
ATOM 523 C CA . ILE A 1 70 ? -7.677 4.583 1.809 1.00 92.25 70 ILE A CA 1
ATOM 524 C C . ILE A 1 70 ? -8.846 4.199 0.896 1.00 92.25 70 ILE A C 1
ATOM 526 O O . ILE A 1 70 ? -9.806 4.954 0.812 1.00 92.25 70 ILE A O 1
ATOM 530 N N . GLU A 1 71 ? -8.806 3.021 0.271 1.00 91.19 71 GLU A N 1
ATOM 531 C CA . GLU A 1 71 ? -9.879 2.519 -0.599 1.00 91.19 71 GLU A CA 1
ATOM 532 C C . GLU A 1 71 ? -11.217 2.413 0.144 1.00 91.19 71 GLU A C 1
ATOM 534 O O . GLU A 1 71 ? -12.235 2.863 -0.372 1.00 91.19 71 GLU A O 1
ATOM 539 N N . GLN A 1 72 ? -11.212 1.888 1.374 1.00 88.12 72 GLN A N 1
ATOM 540 C CA . GLN A 1 72 ? -12.407 1.789 2.217 1.00 88.12 72 GLN A CA 1
ATOM 541 C C . GLN A 1 72 ? -12.989 3.164 2.548 1.00 88.12 72 GLN A C 1
ATOM 543 O O . GLN A 1 72 ? -14.174 3.382 2.340 1.00 88.12 72 GLN A O 1
ATOM 548 N N . ASN A 1 73 ? -12.163 4.111 2.999 1.00 85.25 73 ASN A N 1
ATOM 549 C CA . ASN A 1 73 ? -12.642 5.446 3.369 1.00 85.25 73 ASN A CA 1
ATOM 550 C C . ASN A 1 73 ? -13.128 6.246 2.150 1.00 85.25 73 ASN A C 1
ATOM 552 O O . ASN A 1 73 ? -14.066 7.029 2.261 1.00 85.25 73 ASN A O 1
ATOM 556 N N . VAL A 1 74 ? -12.501 6.064 0.983 1.00 84.25 74 VAL A N 1
ATOM 557 C CA . VAL A 1 74 ? -12.948 6.699 -0.265 1.00 84.25 74 VAL A CA 1
ATOM 558 C C . VAL A 1 74 ? -14.261 6.084 -0.750 1.00 84.25 74 VAL A C 1
ATOM 560 O O . VAL A 1 74 ? -15.139 6.825 -1.178 1.00 84.25 74 VAL A O 1
ATOM 563 N N . ALA A 1 75 ? -14.418 4.760 -0.658 1.00 77.00 75 ALA A N 1
ATOM 564 C CA . ALA A 1 75 ? -15.670 4.088 -0.993 1.00 77.00 75 ALA A CA 1
ATOM 565 C C . ALA A 1 75 ? -16.811 4.507 -0.051 1.00 77.00 75 ALA A C 1
ATOM 567 O O . ALA A 1 75 ? -17.892 4.830 -0.526 1.00 77.00 75 ALA A O 1
ATOM 568 N N . GLU A 1 76 ? -16.554 4.577 1.259 1.00 67.75 76 GLU A N 1
ATOM 569 C CA . GLU A 1 76 ? -17.520 5.044 2.263 1.00 67.75 76 GLU A CA 1
ATOM 570 C C . GLU A 1 76 ? -17.903 6.516 2.049 1.00 67.75 76 GLU A C 1
ATOM 572 O O . GLU A 1 76 ? -19.082 6.846 2.068 1.00 67.75 76 GLU A O 1
ATOM 577 N N . GLY A 1 77 ? -16.937 7.397 1.767 1.00 58.44 77 GLY A N 1
ATOM 578 C CA . GLY A 1 77 ? -17.214 8.809 1.469 1.00 58.44 77 GLY A CA 1
ATOM 579 C C . GLY A 1 77 ? -17.906 9.046 0.120 1.00 58.44 77 GLY A C 1
ATOM 580 O O . GLY A 1 77 ? -18.509 10.097 -0.083 1.00 58.44 77 GLY A O 1
ATOM 581 N N . ALA A 1 78 ? -17.836 8.087 -0.807 1.00 58.25 78 ALA A N 1
ATOM 582 C CA . ALA A 1 78 ? -18.632 8.087 -2.035 1.00 58.25 78 ALA A CA 1
ATOM 583 C C . ALA A 1 78 ? -20.056 7.534 -1.815 1.00 58.25 78 ALA A C 1
ATOM 585 O O . ALA A 1 78 ? -20.946 7.838 -2.607 1.00 58.25 78 ALA A O 1
ATOM 586 N N . ASP A 1 79 ? -20.265 6.764 -0.742 1.00 51.84 79 ASP A N 1
ATOM 587 C CA . ASP A 1 79 ? -21.528 6.132 -0.332 1.00 51.84 79 ASP A CA 1
ATOM 588 C C . ASP A 1 79 ? -22.209 6.877 0.838 1.00 51.84 79 ASP A C 1
ATOM 590 O O . ASP A 1 79 ? -23.116 6.354 1.484 1.00 51.84 79 ASP A O 1
ATOM 594 N N . ASP A 1 80 ? -21.820 8.132 1.106 1.00 52.38 80 ASP A N 1
ATOM 595 C CA . ASP A 1 80 ? -22.393 9.007 2.152 1.00 52.38 80 ASP A CA 1
ATOM 596 C C . ASP A 1 80 ? -23.915 9.275 1.977 1.00 52.38 80 ASP A C 1
ATOM 598 O O . ASP A 1 80 ? -24.546 9.940 2.801 1.00 52.38 80 ASP A O 1
ATOM 602 N N . GLU A 1 81 ? -24.546 8.712 0.939 1.00 53.84 81 GLU A N 1
ATOM 603 C CA . GLU A 1 81 ? -26.002 8.572 0.818 1.00 53.84 81 GLU A CA 1
ATOM 604 C C . GLU A 1 81 ? -26.605 7.481 1.732 1.00 53.84 81 GLU A C 1
ATOM 606 O O . GLU A 1 81 ? -27.827 7.432 1.892 1.00 53.84 81 GLU A O 1
ATOM 611 N N . GLN A 1 82 ? -25.794 6.649 2.399 1.00 59.50 82 GLN A N 1
ATOM 612 C CA . GLN A 1 82 ? -26.260 5.566 3.273 1.00 59.50 82 GLN A CA 1
ATOM 613 C C . GLN A 1 82 ? -25.803 5.716 4.736 1.00 59.50 82 GLN A C 1
ATOM 615 O O . GLN A 1 82 ? -25.284 4.799 5.372 1.00 59.50 82 GLN A O 1
ATOM 620 N N . MET A 1 83 ? -26.064 6.881 5.334 1.00 61.16 83 MET A N 1
ATOM 621 C CA . MET A 1 83 ? -25.923 7.064 6.784 1.00 61.16 83 MET A CA 1
ATOM 622 C C . MET A 1 83 ? -26.909 6.169 7.554 1.00 61.16 83 MET A C 1
ATOM 624 O O . MET A 1 83 ? -28.113 6.427 7.581 1.00 61.16 83 MET A O 1
ATOM 628 N N . VAL A 1 84 ? -26.406 5.142 8.249 1.00 66.25 84 VAL A N 1
ATOM 629 C CA . VAL A 1 84 ? -27.227 4.325 9.158 1.00 66.25 84 VAL A CA 1
ATOM 630 C C . VAL A 1 84 ? -27.500 5.105 10.451 1.00 66.25 84 VAL A C 1
ATOM 632 O O . VAL A 1 84 ? -26.561 5.466 11.170 1.00 66.25 84 VAL A O 1
ATOM 635 N N . PRO A 1 85 ? -28.771 5.333 10.832 1.00 72.44 85 PRO A N 1
ATOM 636 C CA . PRO A 1 85 ? -29.088 6.017 12.075 1.00 72.44 85 PRO A CA 1
ATOM 637 C C . PRO A 1 85 ? -28.531 5.267 13.292 1.00 72.44 85 PRO A C 1
ATOM 639 O O . PRO A 1 85 ? -28.728 4.062 13.456 1.00 72.44 85 PRO A O 1
ATOM 642 N N . VAL A 1 86 ? -27.932 5.996 14.240 1.00 79.19 86 VAL A N 1
ATOM 643 C CA . VAL A 1 86 ? -27.388 5.441 15.502 1.00 79.19 86 VAL A CA 1
ATOM 644 C C . VAL A 1 86 ? -28.422 4.599 16.270 1.00 79.19 86 VAL A C 1
ATOM 646 O O . VAL A 1 86 ? -28.074 3.662 16.992 1.00 79.19 86 VAL A O 1
ATOM 649 N N . ALA A 1 87 ? -29.712 4.907 16.118 1.00 78.31 87 ALA A N 1
ATOM 650 C CA . ALA A 1 87 ? -30.799 4.132 16.707 1.00 78.31 87 ALA A CA 1
ATOM 651 C C . ALA A 1 87 ? -30.868 2.692 16.165 1.00 78.31 87 ALA A C 1
ATOM 653 O O . ALA A 1 87 ? -31.138 1.761 16.924 1.00 78.31 87 ALA A O 1
ATOM 654 N N . GLU A 1 88 ? -30.608 2.501 14.876 1.00 82.00 88 GLU A N 1
ATOM 655 C CA . GLU A 1 88 ? -30.647 1.204 14.205 1.00 82.00 88 GLU A CA 1
ATOM 656 C C . GLU A 1 88 ? -29.440 0.344 14.587 1.00 82.00 88 GLU A C 1
ATOM 658 O O . GLU A 1 88 ? -29.600 -0.820 14.962 1.00 82.00 88 GLU A O 1
ATOM 663 N N . LEU A 1 89 ? -28.261 0.963 14.689 1.00 84.62 89 LEU A N 1
ATOM 664 C CA . LEU A 1 89 ? -27.067 0.322 15.241 1.00 84.62 89 LEU A CA 1
ATOM 665 C C . LEU A 1 89 ? -27.281 -0.141 16.693 1.00 84.62 89 LEU A C 1
ATOM 667 O O . LEU A 1 89 ? -26.977 -1.283 17.044 1.00 84.62 89 LEU A O 1
ATOM 671 N N . LYS A 1 90 ? -27.869 0.709 17.548 1.00 88.75 90 LYS A N 1
ATOM 672 C CA . LYS A 1 90 ? -28.205 0.337 18.936 1.00 88.75 90 LYS A CA 1
ATOM 673 C C . LYS A 1 90 ? -29.179 -0.842 18.995 1.00 88.75 90 LYS A C 1
ATOM 675 O O . LYS A 1 90 ? -29.024 -1.715 19.851 1.00 88.75 90 LYS A O 1
ATOM 680 N N . ARG A 1 91 ? -30.169 -0.891 18.095 1.00 86.50 91 ARG A N 1
ATOM 681 C CA . ARG A 1 91 ? -31.119 -2.013 18.000 1.00 86.50 91 ARG A CA 1
ATOM 682 C C . ARG A 1 91 ? -30.424 -3.309 17.588 1.00 86.50 91 ARG A C 1
ATOM 684 O O . ARG A 1 91 ? -30.705 -4.339 18.200 1.00 86.50 91 ARG A O 1
ATOM 691 N N . LEU A 1 92 ? -29.502 -3.255 16.626 1.00 90.75 92 LEU A N 1
ATOM 692 C CA . LEU A 1 92 ? -28.719 -4.414 16.193 1.00 90.75 92 LEU A CA 1
ATOM 693 C C . LEU A 1 92 ? -27.882 -4.983 17.347 1.00 90.75 92 LEU A C 1
ATOM 695 O O . LEU A 1 92 ? -27.999 -6.163 17.671 1.00 90.75 92 LEU A O 1
ATOM 699 N N . ILE A 1 93 ? -27.123 -4.131 18.044 1.00 92.06 93 ILE A N 1
ATOM 700 C CA . ILE A 1 93 ? -26.303 -4.530 19.201 1.00 92.06 93 ILE A CA 1
ATOM 701 C C . ILE A 1 93 ? -27.173 -5.167 20.297 1.00 92.06 93 ILE A C 1
ATOM 703 O O . ILE A 1 93 ? -26.835 -6.220 20.842 1.00 92.06 93 ILE A O 1
ATOM 707 N N . ALA A 1 94 ? -28.323 -4.558 20.606 1.00 89.50 94 ALA A N 1
ATOM 708 C CA . ALA A 1 94 ? -29.243 -5.058 21.624 1.00 89.50 94 ALA A CA 1
ATOM 709 C C . ALA A 1 94 ? -29.918 -6.391 21.250 1.00 89.50 94 ALA A C 1
ATOM 711 O O . ALA A 1 94 ? -30.355 -7.120 22.146 1.00 89.50 94 ALA A O 1
ATOM 712 N N . ARG A 1 95 ? -30.044 -6.704 19.955 1.00 88.62 95 ARG A N 1
ATOM 713 C CA . ARG A 1 95 ? -30.550 -7.991 19.462 1.00 88.62 95 ARG A CA 1
ATOM 714 C C . ARG A 1 95 ? -29.492 -9.080 19.631 1.00 88.62 95 ARG A C 1
ATOM 716 O O . ARG A 1 95 ? -29.739 -10.053 20.334 1.00 88.62 95 ARG A O 1
ATOM 723 N N . THR A 1 96 ? -28.280 -8.850 19.135 1.00 86.69 96 THR A N 1
ATOM 724 C CA . THR A 1 96 ? -27.169 -9.810 19.238 1.00 86.69 96 THR A CA 1
ATOM 725 C C . THR A 1 96 ? -26.806 -10.127 20.694 1.00 86.69 96 THR A C 1
ATOM 727 O O . THR A 1 96 ? -26.490 -11.265 21.035 1.00 86.69 96 THR A O 1
ATOM 730 N N . ALA A 1 97 ? -26.900 -9.142 21.594 1.00 80.56 97 ALA A N 1
ATOM 731 C CA . ALA A 1 97 ? -26.670 -9.335 23.027 1.00 80.56 97 ALA A CA 1
ATOM 732 C C . ALA A 1 97 ? -27.770 -10.144 23.746 1.00 80.56 97 ALA A C 1
ATOM 734 O O . ALA A 1 97 ? -27.546 -10.608 24.867 1.00 80.56 97 ALA A O 1
ATOM 735 N N . ARG A 1 98 ? -28.964 -10.274 23.155 1.00 79.62 98 ARG A N 1
ATOM 736 C CA . ARG A 1 98 ? -30.036 -11.145 23.659 1.00 79.62 98 ARG A CA 1
ATOM 737 C C . ARG A 1 98 ? -29.876 -12.564 23.135 1.00 79.62 98 ARG A C 1
ATOM 739 O O . ARG A 1 98 ? -29.930 -13.492 23.932 1.00 79.62 98 ARG A O 1
ATOM 746 N N . ASP A 1 99 ? -29.564 -12.708 21.852 1.00 78.19 99 ASP A N 1
ATOM 747 C CA . ASP A 1 99 ? -29.362 -14.016 21.221 1.00 78.19 99 ASP A CA 1
ATOM 748 C C . ASP A 1 99 ? -28.194 -14.781 21.868 1.00 78.19 99 ASP A C 1
ATOM 750 O O . ASP A 1 99 ? -28.287 -15.978 22.113 1.00 78.19 99 ASP A O 1
ATOM 754 N N . ARG A 1 100 ? -27.131 -14.075 22.279 1.00 70.50 100 ARG A N 1
ATOM 755 C CA . ARG A 1 100 ? -25.975 -14.662 22.983 1.00 70.50 100 ARG A CA 1
ATOM 756 C C . ARG A 1 100 ? -26.222 -15.028 24.455 1.00 70.50 100 ARG A C 1
ATOM 758 O O . ARG A 1 100 ? -25.348 -15.613 25.078 1.00 70.50 100 ARG A O 1
ATOM 765 N N . ARG A 1 101 ? -27.352 -14.613 25.038 1.00 63.97 101 ARG A N 1
ATOM 766 C CA . ARG A 1 101 ? -27.758 -14.970 26.413 1.00 63.97 101 ARG A CA 1
ATOM 767 C C . ARG A 1 101 ? -28.804 -16.086 26.447 1.00 63.97 101 ARG A C 1
ATOM 769 O O . ARG A 1 101 ? -29.109 -16.574 27.528 1.00 63.97 101 ARG A O 1
ATOM 776 N N . ALA A 1 102 ? -29.380 -16.425 25.296 1.00 58.19 102 ALA A N 1
ATOM 777 C CA . ALA A 1 102 ? -30.442 -17.416 25.153 1.00 58.19 102 ALA A CA 1
ATOM 778 C C . ALA A 1 102 ? -29.951 -18.770 24.601 1.00 58.19 102 ALA A C 1
ATOM 780 O O . ALA A 1 102 ? -30.769 -19.673 24.434 1.00 58.19 102 ALA A O 1
ATOM 781 N N . GLY A 1 103 ? -28.650 -18.910 24.322 1.00 50.06 103 GLY A N 1
ATOM 782 C CA . GLY A 1 103 ? -27.973 -20.169 23.987 1.00 50.06 103 GLY A CA 1
ATOM 783 C C . GLY A 1 103 ? -26.851 -20.448 24.972 1.00 50.06 103 GLY A C 1
ATOM 784 O O . GLY A 1 103 ? -26.570 -21.643 25.188 1.00 50.06 103 GLY A O 1
#